Protein AF-A0AAF0XIH2-F1 (afdb_monomer_lite)

Organism: Daucus carota subsp. sativus (NCBI:txid79200)

InterPro domains:
  IPR003656 Zinc finger, BED-type [PF26664] (19-65)
  IPR003656 Zinc finger, BED-type [PS50808] (4-61)

Secondary structure (DSSP, 8-state):
---GGG-HHHHSEEEEEETTEEEEEETTT-PEEESHHHHHHHHHTTEETTEEPPTTS-HHHHHHHHHHHHHHHHTT--

Sequence (78 aa):
MSDKSKDVAWKYSAAVVEGNSIRLRCNFCGKVTTGGVFRMKEHLMGGRRNAKGCTKVSEEVRQEVIAFMESKKNQKIL

pLDDT: mean 84.39, std 14.69, range [36.75, 96.5]

Radius of gyration: 12.32 Å; chains: 1; bounding box: 29×24×33 Å

Foldseek 3Di:
DPDPPPQLLVVQWDFDDDDPFTWTAGPFPRDIDGPPSVQSLQQLLCHDPRHHHDPRRDPVSNVVSVVVVVVVVVVVVD

Structure (mmCIF, N/CA/C/O backbone):
data_AF-A0AAF0XIH2-F1
#
_entry.id   AF-A0AAF0XIH2-F1
#
loop_
_atom_site.group_PDB
_atom_site.id
_atom_site.type_symbol
_atom_site.label_atom_id
_atom_site.label_alt_id
_atom_site.label_comp_id
_atom_site.label_asym_id
_atom_site.label_entity_id
_atom_site.label_seq_id
_atom_site.pdbx_PDB_ins_code
_atom_site.Cartn_x
_atom_site.Cartn_y
_atom_site.Cartn_z
_atom_site.occupancy
_atom_site.B_iso_or_equiv
_atom_site.auth_seq_id
_atom_site.auth_comp_id
_atom_site.auth_asym_id
_atom_site.auth_atom_id
_atom_site.pdbx_PDB_model_num
ATOM 1 N N . MET A 1 1 ? 19.221 7.198 11.022 1.00 36.75 1 MET A N 1
ATOM 2 C CA . MET A 1 1 ? 18.983 6.240 9.919 1.00 36.75 1 MET A CA 1
ATOM 3 C C . MET A 1 1 ? 17.620 5.601 10.149 1.00 36.75 1 MET A C 1
ATOM 5 O O . MET A 1 1 ? 17.441 4.985 11.188 1.00 36.75 1 MET A O 1
ATOM 9 N N . SER A 1 2 ? 16.619 5.822 9.288 1.00 45.59 2 SER A N 1
ATOM 10 C CA . SER A 1 2 ? 15.315 5.165 9.471 1.00 45.59 2 SER A CA 1
ATOM 11 C C . SER A 1 2 ? 15.442 3.692 9.107 1.00 45.59 2 SER A C 1
ATOM 13 O O . SER A 1 2 ? 15.740 3.360 7.962 1.00 45.59 2 SER A O 1
ATOM 15 N N . ASP A 1 3 ? 15.240 2.845 10.107 1.00 50.50 3 ASP A N 1
ATOM 16 C CA . ASP A 1 3 ? 15.255 1.389 10.049 1.00 50.50 3 ASP A CA 1
ATOM 17 C C . ASP A 1 3 ? 14.371 0.879 8.889 1.00 50.50 3 ASP A C 1
ATOM 19 O O . ASP A 1 3 ? 13.150 0.768 9.015 1.00 50.50 3 ASP A O 1
ATOM 23 N N . LYS A 1 4 ? 14.979 0.615 7.720 1.00 51.06 4 LYS A N 1
ATOM 24 C CA . LYS A 1 4 ? 14.292 0.071 6.528 1.00 51.06 4 LYS A CA 1
ATOM 25 C C . LYS A 1 4 ? 13.594 -1.264 6.831 1.00 51.06 4 LYS A C 1
ATOM 27 O O . LYS A 1 4 ? 12.640 -1.607 6.143 1.00 51.06 4 LYS A O 1
ATOM 32 N N . SER A 1 5 ? 14.045 -1.964 7.876 1.00 53.41 5 SER A N 1
ATOM 33 C CA . SER A 1 5 ? 13.574 -3.282 8.314 1.00 53.41 5 SER A CA 1
ATOM 34 C C . SER A 1 5 ? 12.173 -3.279 8.950 1.00 53.41 5 SER A C 1
ATOM 36 O O . SER A 1 5 ? 11.563 -4.332 9.097 1.00 53.41 5 SER A O 1
ATOM 38 N N . LYS A 1 6 ? 11.620 -2.110 9.315 1.00 69.56 6 LYS A N 1
ATOM 39 C CA . LYS A 1 6 ? 10.351 -2.010 10.073 1.00 69.56 6 LYS A CA 1
ATOM 40 C C . LYS A 1 6 ? 9.199 -1.344 9.324 1.00 69.56 6 LYS A C 1
ATOM 42 O O . LYS A 1 6 ? 8.188 -1.017 9.939 1.00 69.56 6 LYS A O 1
ATOM 47 N N . ASP A 1 7 ? 9.337 -1.062 8.031 1.00 86.81 7 ASP A N 1
ATOM 48 C CA . ASP A 1 7 ? 8.279 -0.357 7.307 1.00 86.81 7 ASP A CA 1
ATOM 49 C C . ASP A 1 7 ? 7.182 -1.312 6.814 1.00 86.81 7 ASP A C 1
ATOM 51 O O . ASP A 1 7 ? 7.442 -2.210 6.012 1.00 86.81 7 ASP A O 1
ATOM 55 N N . VAL A 1 8 ? 5.944 -1.080 7.266 1.00 91.50 8 VAL A N 1
ATOM 56 C CA . VAL A 1 8 ? 4.766 -1.909 6.951 1.00 91.50 8 VAL A CA 1
ATOM 57 C C . VAL A 1 8 ? 4.528 -2.086 5.447 1.00 91.50 8 VAL A C 1
ATOM 59 O O . VAL A 1 8 ? 3.961 -3.090 5.024 1.00 91.50 8 VAL A O 1
ATOM 62 N N . ALA A 1 9 ? 4.985 -1.154 4.603 1.00 91.69 9 ALA A N 1
ATOM 63 C CA . ALA A 1 9 ? 4.813 -1.287 3.161 1.00 91.69 9 ALA A CA 1
ATOM 64 C C . ALA A 1 9 ? 5.524 -2.530 2.608 1.00 91.69 9 ALA A C 1
ATOM 66 O O . ALA A 1 9 ? 4.966 -3.201 1.743 1.00 91.69 9 ALA A O 1
ATOM 67 N N . TRP A 1 10 ? 6.715 -2.868 3.113 1.00 91.69 10 TRP A N 1
ATOM 68 C CA . TRP A 1 10 ? 7.493 -4.020 2.638 1.00 91.69 10 TRP A CA 1
ATOM 69 C C . TRP A 1 10 ? 6.869 -5.361 3.028 1.00 91.69 10 TRP A C 1
ATOM 71 O O . TRP A 1 10 ? 7.072 -6.349 2.334 1.00 91.69 10 TRP A O 1
ATOM 81 N N . LYS A 1 11 ? 6.048 -5.397 4.085 1.00 93.50 11 LYS A N 1
ATOM 82 C CA . LYS A 1 11 ? 5.264 -6.588 4.453 1.00 93.50 11 LYS A CA 1
ATOM 83 C C . LYS A 1 11 ? 4.221 -6.938 3.382 1.00 93.50 11 LYS A C 1
ATOM 85 O O . LYS A 1 11 ? 3.916 -8.104 3.161 1.00 93.50 11 LYS A O 1
ATOM 90 N N . TYR A 1 12 ? 3.700 -5.924 2.690 1.00 95.12 12 TYR A N 1
ATOM 91 C CA . TYR A 1 12 ? 2.567 -6.035 1.763 1.00 95.12 12 TYR A CA 1
ATOM 92 C C . TYR A 1 12 ? 2.913 -5.697 0.307 1.00 95.12 12 TYR A C 1
ATOM 94 O O . TYR A 1 12 ? 2.028 -5.577 -0.551 1.00 95.12 12 TYR A O 1
ATOM 102 N N . SER A 1 13 ? 4.202 -5.540 0.012 1.00 94.62 13 SER A N 1
ATOM 103 C CA . SER A 1 13 ? 4.686 -5.280 -1.334 1.00 94.62 13 SER A CA 1
ATOM 104 C C . SER A 1 13 ? 6.056 -5.892 -1.579 1.00 94.62 13 SER A C 1
ATOM 106 O O . SER A 1 13 ? 6.875 -6.006 -0.673 1.00 94.62 13 SER A O 1
ATOM 108 N N . ALA A 1 14 ? 6.309 -6.258 -2.828 1.00 92.31 14 ALA A N 1
ATOM 109 C CA . ALA A 1 14 ? 7.607 -6.728 -3.280 1.00 92.31 14 ALA A CA 1
ATOM 110 C C . ALA A 1 14 ? 8.378 -5.597 -3.969 1.00 92.31 14 ALA A C 1
ATOM 112 O O . ALA A 1 14 ? 7.798 -4.799 -4.715 1.00 92.31 14 ALA A O 1
ATOM 113 N N . ALA A 1 15 ? 9.695 -5.549 -3.757 1.00 89.69 15 ALA A N 1
ATOM 114 C CA . ALA A 1 15 ? 10.575 -4.707 -4.556 1.00 89.69 15 ALA A CA 1
ATOM 115 C C . ALA A 1 15 ? 10.526 -5.158 -6.020 1.00 89.69 15 ALA A C 1
ATOM 117 O O . ALA A 1 15 ? 10.685 -6.341 -6.316 1.00 89.69 15 ALA A O 1
ATOM 118 N N . VAL A 1 16 ? 10.351 -4.209 -6.932 1.00 89.12 16 VAL A N 1
ATOM 119 C CA . VAL A 1 16 ? 10.600 -4.422 -8.357 1.00 89.12 16 VAL A CA 1
ATOM 120 C C . VAL A 1 16 ? 11.866 -3.655 -8.691 1.00 89.12 16 VAL A C 1
ATOM 122 O O . VAL A 1 16 ? 11.888 -2.424 -8.626 1.00 89.12 16 VAL A O 1
ATOM 125 N N . VAL A 1 17 ? 12.934 -4.393 -8.984 1.00 75.69 17 VAL A N 1
ATOM 126 C CA . VAL A 1 17 ? 14.212 -3.812 -9.395 1.00 75.69 17 VAL A CA 1
ATOM 127 C C . VAL A 1 17 ? 14.090 -3.433 -10.865 1.00 75.69 17 VAL A C 1
ATOM 129 O O . VAL A 1 17 ? 14.095 -4.296 -11.737 1.00 75.69 17 VAL A O 1
ATOM 132 N N . GLU A 1 18 ? 13.946 -2.139 -11.137 1.00 67.69 18 GLU A N 1
ATOM 133 C CA . GLU A 1 18 ? 13.925 -1.603 -12.498 1.00 67.69 18 GLU A CA 1
ATOM 134 C C . GLU A 1 18 ? 14.825 -0.360 -12.548 1.00 67.69 18 GLU A C 1
ATOM 136 O O . GLU A 1 18 ? 14.410 0.769 -12.261 1.00 67.69 18 GLU A O 1
ATOM 141 N N . GLY A 1 19 ? 16.108 -0.594 -12.835 1.00 73.81 19 GLY A N 1
ATOM 142 C CA . GLY A 1 19 ? 17.144 0.438 -12.826 1.00 73.81 19 GLY A CA 1
ATOM 143 C C . GLY A 1 19 ? 17.388 1.029 -11.433 1.00 73.81 19 GLY A C 1
ATOM 144 O O . GLY A 1 19 ? 17.361 0.324 -10.429 1.00 73.81 19 GLY A O 1
ATOM 145 N N . ASN A 1 20 ? 17.625 2.343 -11.368 1.00 74.75 20 ASN A N 1
ATOM 146 C CA . ASN A 1 20 ? 18.025 3.032 -10.132 1.00 74.75 20 ASN A CA 1
ATOM 147 C C . ASN A 1 20 ? 16.842 3.523 -9.265 1.00 74.75 20 ASN A C 1
ATOM 149 O O . ASN A 1 20 ? 17.034 4.231 -8.279 1.00 74.75 20 ASN A O 1
ATOM 153 N N . SER A 1 21 ? 15.599 3.209 -9.650 1.00 73.94 21 SER A N 1
ATOM 154 C CA . SER A 1 21 ? 14.389 3.689 -8.969 1.00 73.94 21 SER A CA 1
ATOM 155 C C . SER A 1 21 ? 13.720 2.575 -8.168 1.00 73.94 21 SER A C 1
ATOM 157 O O . SER A 1 21 ? 13.376 1.535 -8.722 1.00 73.94 21 SER A O 1
ATOM 159 N N . ILE A 1 22 ? 13.442 2.814 -6.881 1.00 80.00 22 ILE A N 1
ATOM 160 C CA . ILE A 1 22 ? 12.685 1.862 -6.055 1.00 80.00 22 ILE A CA 1
ATOM 161 C C . ILE A 1 22 ? 11.220 1.863 -6.501 1.00 80.00 22 ILE A C 1
ATOM 163 O O . ILE A 1 22 ? 10.467 2.810 -6.241 1.00 80.00 22 ILE A O 1
ATOM 167 N N . ARG A 1 23 ? 10.814 0.771 -7.148 1.00 88.75 23 ARG A N 1
ATOM 168 C CA . ARG A 1 23 ? 9.421 0.464 -7.467 1.00 88.75 23 ARG A CA 1
ATOM 169 C C . ARG A 1 23 ? 8.930 -0.643 -6.548 1.00 88.75 23 ARG A C 1
ATOM 171 O O . ARG A 1 23 ? 9.683 -1.531 -6.156 1.00 88.75 23 ARG A O 1
ATOM 178 N N . LEU A 1 24 ? 7.655 -0.570 -6.195 1.00 92.12 24 LEU A N 1
ATOM 179 C CA . LEU A 1 24 ? 7.008 -1.535 -5.315 1.00 92.12 24 LEU A CA 1
ATOM 180 C C . LEU A 1 24 ? 5.800 -2.119 -6.021 1.00 92.12 24 LEU A C 1
ATOM 182 O O . LEU A 1 24 ? 4.987 -1.368 -6.565 1.00 92.12 24 LEU A O 1
ATOM 186 N N . ARG A 1 25 ? 5.667 -3.440 -5.980 1.00 94.69 25 ARG A N 1
ATOM 187 C CA . ARG A 1 25 ? 4.500 -4.174 -6.460 1.00 94.69 25 ARG A CA 1
ATOM 188 C C . ARG A 1 25 ? 3.615 -4.545 -5.284 1.00 94.69 25 ARG A C 1
ATOM 190 O O . ARG A 1 25 ? 4.075 -5.201 -4.361 1.00 94.69 25 ARG A O 1
ATOM 197 N N . CYS A 1 26 ? 2.350 -4.150 -5.323 1.00 96.00 26 CYS A N 1
ATOM 198 C CA . CYS A 1 26 ? 1.364 -4.561 -4.330 1.00 96.00 26 CYS A CA 1
ATOM 199 C C . CYS A 1 26 ? 1.102 -6.069 -4.440 1.00 96.00 26 CYS A C 1
ATOM 201 O O . CYS A 1 26 ? 0.753 -6.547 -5.523 1.00 96.00 26 CYS A O 1
ATOM 203 N N . ASN A 1 27 ? 1.190 -6.799 -3.327 1.00 96.50 27 ASN A N 1
ATOM 204 C CA . ASN A 1 27 ? 0.983 -8.253 -3.320 1.00 96.50 27 ASN A CA 1
ATOM 205 C C . ASN A 1 27 ? -0.491 -8.652 -3.537 1.00 96.50 27 ASN A C 1
ATOM 207 O O . ASN A 1 27 ? -0.764 -9.767 -3.961 1.00 96.50 27 ASN A O 1
ATOM 211 N N . PHE A 1 28 ? -1.440 -7.735 -3.310 1.00 96.12 28 PHE A N 1
ATOM 212 C CA . PHE A 1 28 ? -2.880 -8.006 -3.430 1.00 96.12 28 PHE A CA 1
ATOM 213 C C . PHE A 1 28 ? -3.427 -7.788 -4.845 1.00 96.12 28 PHE A C 1
ATOM 215 O O . PHE A 1 28 ? -4.188 -8.600 -5.366 1.00 96.12 28 PHE A O 1
ATOM 222 N N . CYS A 1 29 ? -3.077 -6.665 -5.479 1.00 96.06 29 CYS A N 1
ATOM 223 C CA . CYS A 1 29 ? -3.596 -6.317 -6.808 1.00 96.06 29 CYS A CA 1
ATOM 224 C C . CYS A 1 29 ? -2.551 -6.352 -7.921 1.00 96.06 29 CYS A C 1
ATOM 226 O O . CYS A 1 29 ? -2.897 -6.128 -9.077 1.00 96.06 29 CYS A O 1
AT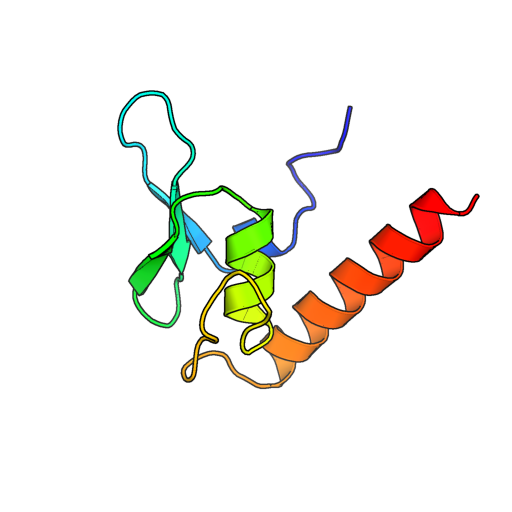OM 228 N N . GLY A 1 30 ? -1.282 -6.604 -7.594 1.00 94.56 30 GLY A N 1
ATOM 229 C CA . GLY A 1 30 ? -0.191 -6.642 -8.561 1.00 94.56 30 GLY A CA 1
ATOM 230 C C . GLY A 1 30 ? 0.219 -5.276 -9.114 1.00 94.56 30 GLY A C 1
ATOM 231 O O . GLY A 1 30 ? 1.157 -5.221 -9.906 1.00 94.56 30 GLY A O 1
ATOM 232 N N . LYS A 1 31 ? -0.437 -4.181 -8.705 1.00 93.25 31 LYS A N 1
ATOM 233 C CA . LYS A 1 31 ? -0.118 -2.824 -9.159 1.00 93.25 31 LYS A CA 1
ATOM 234 C C . LYS A 1 31 ? 1.297 -2.435 -8.746 1.00 93.25 31 LYS A C 1
ATOM 236 O O . LYS A 1 31 ? 1.655 -2.551 -7.575 1.00 93.25 31 LYS A O 1
ATOM 241 N N . VAL A 1 32 ? 2.061 -1.906 -9.696 1.00 92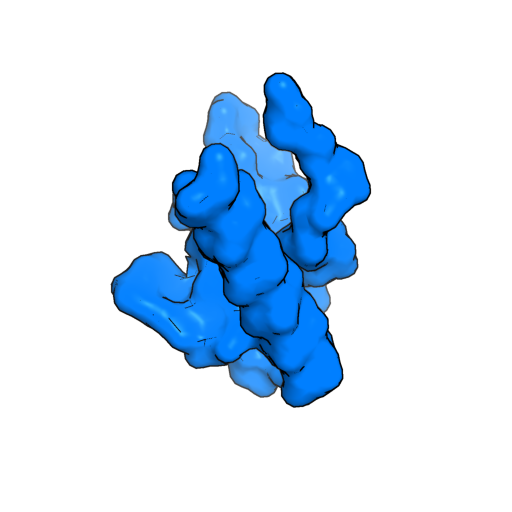.62 32 VAL A N 1
ATOM 242 C CA . VAL A 1 32 ? 3.377 -1.317 -9.443 1.00 92.62 32 VAL A CA 1
ATOM 243 C C . VAL A 1 32 ? 3.221 0.186 -9.234 1.00 92.62 32 VAL A C 1
ATOM 245 O O . VAL A 1 32 ? 2.615 0.876 -10.054 1.00 92.62 32 VAL A O 1
ATOM 248 N N . THR A 1 33 ? 3.741 0.706 -8.125 1.00 89.06 33 THR A N 1
ATOM 249 C CA . THR A 1 33 ? 3.747 2.146 -7.841 1.00 89.06 33 THR A CA 1
ATOM 250 C C . THR A 1 33 ? 5.127 2.738 -8.099 1.00 89.06 33 THR A C 1
ATOM 252 O O . THR A 1 33 ? 6.122 2.277 -7.536 1.00 89.06 33 THR A O 1
ATOM 255 N N . THR A 1 34 ? 5.177 3.804 -8.897 1.00 83.06 34 THR A N 1
ATOM 256 C CA . THR A 1 34 ? 6.346 4.676 -9.061 1.00 83.06 34 THR A CA 1
ATOM 257 C C . THR A 1 34 ? 6.269 5.797 -8.018 1.00 83.06 34 THR A C 1
ATOM 259 O O . THR A 1 34 ? 5.233 6.448 -7.875 1.00 83.06 34 THR A O 1
ATOM 262 N N . GLY A 1 35 ? 7.329 5.998 -7.228 1.00 77.69 35 GLY A N 1
ATOM 263 C CA . GLY A 1 35 ? 7.349 6.959 -6.106 1.00 77.69 35 GLY A CA 1
ATOM 264 C C . GLY A 1 35 ? 7.593 6.345 -4.721 1.00 77.69 35 GLY A C 1
ATOM 265 O O . GLY A 1 35 ? 7.330 6.989 -3.706 1.00 77.69 35 GLY A O 1
ATOM 266 N N . GLY A 1 36 ? 8.101 5.110 -4.678 1.00 85.81 36 GLY A N 1
ATOM 267 C CA . GLY A 1 36 ? 8.616 4.479 -3.467 1.00 85.81 36 GLY A CA 1
ATOM 268 C C . GLY A 1 36 ? 7.564 4.116 -2.415 1.00 85.81 36 GLY A C 1
ATOM 269 O O . GLY A 1 36 ? 6.361 4.039 -2.669 1.00 85.81 36 GLY A O 1
ATOM 270 N N . VAL A 1 37 ? 8.059 3.882 -1.200 1.00 89.94 37 VAL A N 1
ATOM 271 C CA . VAL A 1 37 ? 7.320 3.332 -0.050 1.00 89.94 37 VAL A CA 1
ATOM 272 C C . VAL A 1 37 ? 6.097 4.165 0.346 1.00 89.94 37 VAL A C 1
ATOM 274 O O . VAL A 1 37 ? 5.069 3.606 0.718 1.00 89.94 37 VAL A O 1
ATOM 277 N N . PHE A 1 38 ? 6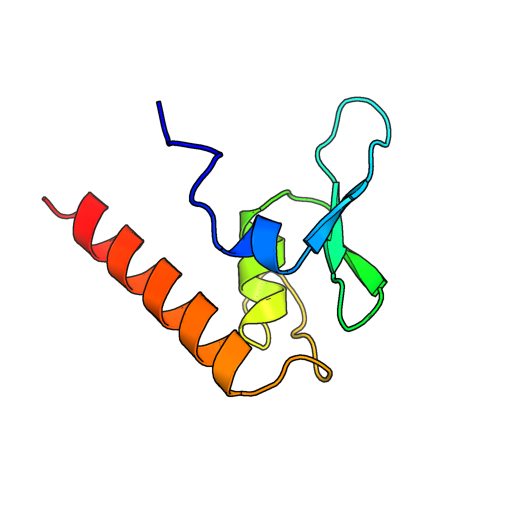.167 5.495 0.243 1.00 90.44 38 PHE A N 1
ATOM 278 C CA . PHE A 1 38 ? 5.077 6.368 0.689 1.00 90.44 38 PHE A CA 1
ATOM 279 C C . PHE A 1 38 ? 3.793 6.170 -0.128 1.00 90.44 38 PHE A C 1
ATOM 281 O O . PHE A 1 38 ? 2.730 5.930 0.443 1.00 90.44 38 PHE A O 1
ATOM 288 N N . ARG A 1 39 ? 3.897 6.183 -1.464 1.00 92.25 39 ARG A N 1
ATOM 289 C CA . ARG A 1 39 ? 2.741 5.951 -2.344 1.00 92.25 39 ARG A CA 1
ATOM 290 C C . ARG A 1 39 ? 2.189 4.534 -2.214 1.00 92.25 39 ARG A C 1
ATOM 292 O O . ARG A 1 39 ? 0.986 4.342 -2.368 1.00 92.25 39 ARG A O 1
ATOM 299 N N . MET A 1 40 ? 3.040 3.554 -1.897 1.00 94.31 40 MET A N 1
ATOM 300 C CA . MET A 1 40 ? 2.579 2.193 -1.616 1.00 94.31 40 MET A CA 1
ATOM 301 C C . MET A 1 40 ? 1.721 2.140 -0.345 1.00 94.31 40 MET A C 1
ATOM 303 O O . MET A 1 40 ? 0.659 1.526 -0.366 1.00 94.31 40 MET A O 1
ATOM 307 N N . LYS A 1 41 ? 2.091 2.847 0.733 1.00 93.62 41 LYS A N 1
ATOM 308 C CA . LYS A 1 41 ? 1.228 2.946 1.928 1.00 93.62 41 LYS A CA 1
ATOM 309 C C . LYS A 1 41 ? -0.112 3.602 1.617 1.00 93.62 41 LYS A C 1
ATOM 311 O O . LYS A 1 41 ? -1.148 3.074 2.008 1.00 93.62 41 LYS A O 1
ATOM 316 N N . GLU A 1 42 ? -0.098 4.708 0.870 1.00 94.50 42 GLU A N 1
ATOM 317 C CA . GLU A 1 42 ? -1.331 5.380 0.442 1.00 94.50 42 GLU A CA 1
ATOM 318 C C . GLU A 1 42 ? -2.218 4.461 -0.408 1.00 94.50 42 GLU A C 1
ATOM 320 O O . GLU A 1 42 ? -3.436 4.467 -0.261 1.00 94.50 42 GLU A O 1
ATOM 325 N N . HIS A 1 43 ? -1.625 3.625 -1.259 1.00 95.50 43 HIS A N 1
ATOM 326 C CA . HIS A 1 43 ? -2.355 2.610 -2.010 1.00 95.50 43 HIS A CA 1
ATOM 327 C C . HIS A 1 43 ? -2.975 1.538 -1.094 1.00 95.50 43 HIS A C 1
ATOM 329 O O . HIS A 1 43 ? -4.166 1.243 -1.225 1.00 95.50 43 HIS A O 1
ATOM 335 N N . LEU A 1 44 ? -2.197 0.980 -0.159 1.00 95.38 44 LEU A N 1
ATOM 336 C CA . LEU A 1 44 ? -2.638 -0.083 0.753 1.00 95.38 44 LEU A CA 1
ATOM 337 C C . LEU A 1 44 ? -3.764 0.374 1.690 1.00 95.38 44 LEU A C 1
ATOM 339 O O . LEU A 1 44 ? -4.712 -0.370 1.908 1.00 95.38 44 LEU A O 1
ATOM 343 N N . MET A 1 45 ? -3.727 1.619 2.168 1.00 94.12 45 MET A N 1
ATOM 344 C CA . MET A 1 45 ? -4.751 2.145 3.078 1.00 94.12 45 MET A CA 1
ATOM 345 C C . MET A 1 45 ? -6.100 2.474 2.410 1.00 94.12 45 MET A C 1
ATOM 347 O O . MET A 1 45 ? -6.995 3.001 3.059 1.00 94.12 45 MET A O 1
ATOM 351 N N . GLY A 1 46 ? -6.283 2.182 1.119 1.00 91.31 46 GLY A N 1
ATOM 352 C CA . GLY A 1 46 ? -7.516 2.513 0.387 1.00 91.31 46 GLY A CA 1
ATOM 353 C C . GLY A 1 46 ? -7.458 3.809 -0.419 1.00 91.31 46 GLY A C 1
ATOM 354 O O . GLY A 1 46 ? -8.455 4.197 -1.0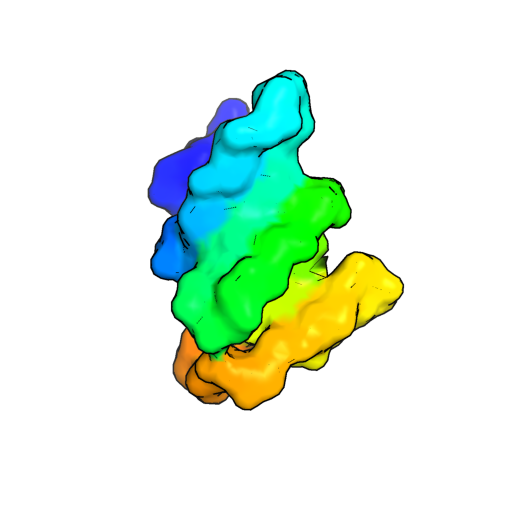19 1.00 91.31 46 GLY A O 1
ATOM 355 N N . GLY A 1 47 ? -6.277 4.403 -0.565 1.00 88.88 47 GLY A N 1
ATOM 356 C CA . GLY A 1 47 ? -6.042 5.522 -1.468 1.00 88.88 47 GLY A CA 1
ATOM 357 C C . GLY A 1 47 ? -6.059 6.874 -0.772 1.00 88.88 47 GLY A C 1
ATOM 358 O O . GLY A 1 47 ? -6.768 7.098 0.205 1.00 88.88 47 GLY A O 1
ATOM 359 N N . ARG A 1 48 ? -5.250 7.791 -1.301 1.00 83.50 48 ARG A N 1
ATOM 360 C CA . ARG A 1 48 ? -5.157 9.201 -0.897 1.00 83.50 48 ARG A CA 1
ATOM 361 C C . ARG A 1 48 ? -4.777 10.048 -2.114 1.00 83.50 48 ARG A C 1
ATOM 363 O O . ARG A 1 48 ? -4.746 9.558 -3.242 1.00 83.50 48 ARG A O 1
ATOM 370 N N . ARG A 1 49 ? -4.442 11.319 -1.877 1.00 83.38 49 ARG A N 1
ATOM 371 C CA . ARG A 1 49 ? -4.082 12.329 -2.883 1.00 83.38 49 ARG A CA 1
ATOM 372 C C . ARG A 1 49 ? -3.102 11.834 -3.957 1.00 83.38 49 ARG A C 1
ATOM 374 O O . ARG A 1 49 ? -3.251 12.238 -5.104 1.00 83.38 49 ARG A O 1
ATOM 381 N N . ASN A 1 50 ? -2.133 10.971 -3.622 1.00 79.50 50 ASN A N 1
ATOM 382 C CA . ASN A 1 50 ? -1.089 10.554 -4.573 1.00 79.50 50 ASN A CA 1
ATOM 383 C C . ASN A 1 50 ? -1.217 9.115 -5.099 1.00 79.50 50 ASN A C 1
ATOM 385 O O . ASN A 1 50 ? -0.413 8.711 -5.943 1.00 79.50 50 ASN A O 1
ATOM 389 N N . ALA A 1 51 ? -2.182 8.322 -4.622 1.00 85.56 51 ALA A N 1
ATOM 390 C CA . ALA A 1 51 ? -2.344 6.938 -5.060 1.00 85.56 51 ALA A CA 1
ATOM 391 C C . ALA A 1 51 ? -3.803 6.477 -4.972 1.00 85.56 51 ALA A C 1
ATOM 393 O O . ALA A 1 51 ? -4.439 6.598 -3.928 1.00 85.56 51 ALA A O 1
ATOM 394 N N . LYS A 1 52 ? -4.313 5.867 -6.053 1.00 90.19 52 LYS A N 1
ATOM 395 C CA . LYS A 1 52 ? -5.589 5.131 -6.018 1.00 90.19 52 LYS A CA 1
ATOM 396 C C . LYS A 1 52 ? -5.478 3.956 -5.049 1.00 90.19 52 LYS A C 1
ATOM 398 O O . LYS A 1 52 ? -4.473 3.248 -5.101 1.00 90.19 52 LYS A O 1
ATOM 403 N N . GLY A 1 53 ? -6.510 3.728 -4.246 1.00 93.81 53 GLY A N 1
ATOM 404 C CA . GLY A 1 53 ? -6.565 2.639 -3.277 1.00 93.81 53 GLY A CA 1
ATOM 405 C C . GLY A 1 53 ? -6.574 1.248 -3.888 1.00 93.81 53 GLY A C 1
ATOM 406 O O . GLY A 1 53 ? -7.048 1.050 -5.007 1.00 93.81 53 GLY A O 1
ATOM 407 N N . CYS A 1 54 ? -6.051 0.277 -3.144 1.00 96.31 54 CYS A N 1
ATOM 408 C CA . CYS A 1 54 ? -6.243 -1.132 -3.445 1.00 96.31 54 CYS A CA 1
ATOM 409 C C . CYS A 1 54 ? -7.614 -1.590 -2.940 1.00 96.31 54 CYS A C 1
ATOM 411 O O . CYS A 1 54 ? -7.894 -1.505 -1.746 1.00 96.31 54 CYS A O 1
ATOM 413 N N . THR A 1 55 ? -8.447 -2.120 -3.834 1.00 94.25 55 THR A N 1
ATOM 414 C CA . THR A 1 55 ? -9.745 -2.719 -3.479 1.00 94.25 55 THR A CA 1
ATOM 415 C C . THR A 1 55 ? -9.626 -4.169 -3.008 1.00 94.25 55 THR A C 1
ATOM 417 O O . THR A 1 55 ? -10.578 -4.707 -2.464 1.00 94.25 55 THR A O 1
ATOM 420 N N . LYS A 1 56 ? -8.458 -4.799 -3.203 1.00 96.31 56 LYS A N 1
ATOM 421 C CA . LYS A 1 56 ? -8.177 -6.196 -2.822 1.00 96.31 56 LYS A CA 1
ATOM 422 C C . LYS A 1 56 ? -7.481 -6.340 -1.463 1.00 96.31 56 LYS A C 1
ATOM 424 O O . LYS A 1 56 ? -7.140 -7.448 -1.073 1.00 96.31 56 LYS A O 1
ATOM 429 N N . VAL A 1 57 ? -7.200 -5.228 -0.786 1.00 96.19 57 VAL A N 1
ATOM 430 C CA . VAL A 1 57 ? -6.626 -5.234 0.565 1.00 96.19 57 VAL A CA 1
ATOM 431 C C . VAL A 1 57 ? -7.758 -5.423 1.570 1.00 96.19 57 VAL A C 1
ATOM 433 O O . VAL A 1 57 ? -8.719 -4.652 1.550 1.00 96.19 57 VAL A O 1
ATOM 436 N N . SER A 1 58 ? -7.627 -6.429 2.437 1.00 95.50 58 SER A N 1
ATOM 437 C CA . SER A 1 58 ? -8.543 -6.674 3.554 1.00 95.50 58 SER A CA 1
ATOM 438 C C . SER A 1 58 ? -8.533 -5.516 4.548 1.00 95.50 58 SER A C 1
ATOM 440 O O . SER A 1 58 ? -7.524 -4.823 4.702 1.00 95.50 58 SER A O 1
ATOM 442 N N . GLU A 1 59 ? -9.638 -5.335 5.268 1.00 94.56 59 GLU A N 1
ATOM 443 C CA . GLU A 1 59 ? -9.775 -4.221 6.208 1.00 94.56 59 GLU A CA 1
ATOM 444 C C . GLU A 1 59 ? -8.727 -4.265 7.328 1.00 94.56 59 GLU A C 1
ATOM 446 O O . GLU A 1 59 ? -8.122 -3.244 7.638 1.00 94.56 59 GLU A O 1
ATOM 451 N N . GLU A 1 60 ? -8.405 -5.451 7.846 1.00 94.88 60 GLU A N 1
ATOM 452 C CA . GLU A 1 60 ? -7.363 -5.641 8.866 1.00 94.88 60 GLU A CA 1
ATOM 453 C C . GLU A 1 60 ? -5.999 -5.092 8.418 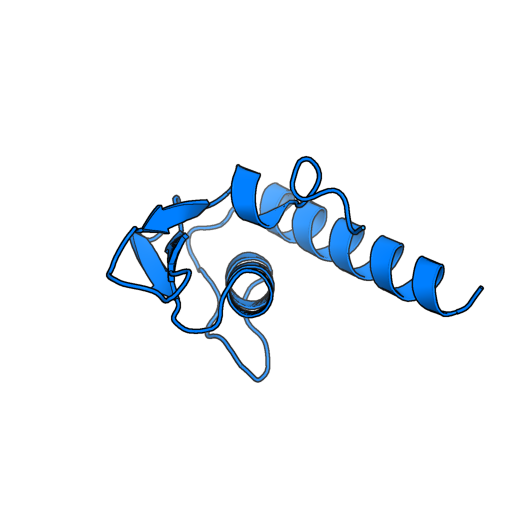1.00 94.88 60 GLU A C 1
ATOM 455 O O . GLU A 1 60 ? -5.335 -4.354 9.144 1.00 94.88 60 GLU A O 1
ATOM 460 N N . VAL A 1 61 ? -5.606 -5.381 7.173 1.00 94.81 61 VAL A N 1
ATOM 461 C CA . VAL A 1 61 ? -4.348 -4.895 6.589 1.00 94.81 61 VAL A CA 1
ATOM 462 C C . VAL A 1 61 ? -4.399 -3.384 6.369 1.00 94.81 61 VAL A C 1
ATOM 464 O O . VAL A 1 61 ? -3.413 -2.687 6.620 1.00 94.81 61 VAL A O 1
ATOM 467 N N . ARG A 1 62 ? -5.544 -2.849 5.922 1.00 95.12 62 ARG A N 1
ATOM 468 C CA . ARG A 1 62 ? -5.745 -1.400 5.784 1.00 95.12 62 ARG A CA 1
ATOM 469 C C . ARG A 1 62 ? -5.548 -0.698 7.131 1.00 95.12 62 ARG A C 1
ATOM 471 O O . ARG A 1 62 ? -4.803 0.283 7.182 1.00 95.12 62 ARG A O 1
ATOM 478 N N . GLN A 1 63 ? -6.161 -1.210 8.195 1.00 94.69 63 GLN A N 1
ATOM 479 C CA . GLN A 1 63 ? -6.061 -0.647 9.543 1.00 94.69 63 GLN A CA 1
ATOM 480 C C . GLN A 1 63 ? -4.637 -0.742 10.105 1.00 94.69 63 GLN A C 1
ATOM 482 O O . GLN A 1 63 ? -4.135 0.245 10.642 1.00 94.69 63 GLN A O 1
ATOM 487 N N . GLU A 1 64 ? -3.928 -1.857 9.893 1.00 94.62 64 GLU A N 1
ATOM 488 C CA . GLU A 1 64 ? -2.513 -1.987 10.283 1.00 94.62 64 GLU A CA 1
ATOM 489 C C . GLU A 1 64 ? -1.643 -0.894 9.633 1.00 94.62 64 GLU A C 1
ATOM 491 O O . GLU A 1 64 ? -0.821 -0.253 10.295 1.00 94.62 64 GLU A O 1
ATOM 496 N N . VAL A 1 65 ? -1.840 -0.638 8.335 1.00 93.81 65 VAL A N 1
ATOM 497 C CA . VAL A 1 65 ? -1.080 0.388 7.602 1.00 93.81 65 VAL A CA 1
ATOM 498 C C . VAL A 1 65 ? -1.438 1.801 8.076 1.00 93.81 65 VAL A C 1
ATOM 500 O O . VAL A 1 65 ? -0.537 2.637 8.203 1.00 93.81 65 VAL A O 1
ATOM 503 N N . ILE A 1 66 ? -2.718 2.077 8.355 1.00 92.44 66 ILE A N 1
ATOM 504 C CA . ILE A 1 66 ? -3.178 3.359 8.916 1.00 92.44 66 ILE A CA 1
ATOM 505 C C . ILE A 1 66 ? -2.508 3.610 10.270 1.00 92.44 66 ILE A C 1
ATOM 507 O O . ILE A 1 66 ? -1.814 4.622 10.414 1.00 92.44 66 ILE A O 1
ATOM 511 N N . ALA A 1 67 ? -2.620 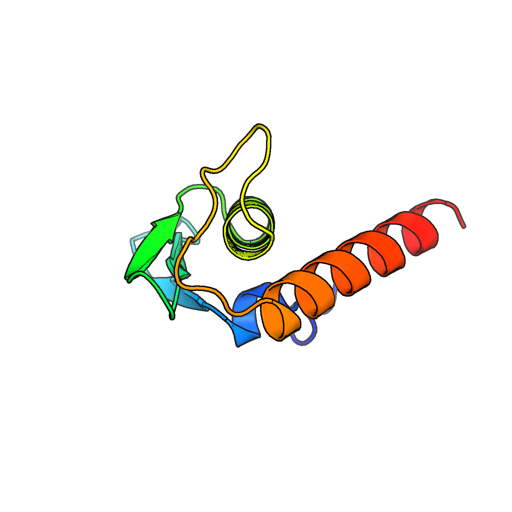2.660 11.201 1.00 92.06 67 ALA A N 1
ATOM 512 C CA . ALA A 1 67 ? -2.055 2.767 12.542 1.00 92.06 67 ALA A CA 1
ATOM 513 C C . ALA A 1 67 ? -0.539 3.006 12.497 1.00 92.06 67 ALA A C 1
ATOM 515 O O . ALA A 1 67 ? -0.024 3.917 13.150 1.00 92.06 67 ALA A O 1
ATOM 516 N N . PHE A 1 68 ? 0.184 2.271 11.642 1.00 91.25 68 PHE A N 1
ATOM 517 C CA . PHE A 1 68 ? 1.619 2.484 11.448 1.00 91.25 68 PHE A CA 1
ATOM 518 C C . PHE A 1 68 ? 1.943 3.916 10.996 1.00 91.25 68 PHE A C 1
ATOM 520 O O . PHE A 1 68 ? 2.898 4.532 11.481 1.00 91.25 68 PHE A O 1
ATOM 527 N N . MET A 1 69 ? 1.173 4.465 10.049 1.00 87.69 69 MET A N 1
ATOM 528 C CA . MET A 1 69 ? 1.388 5.832 9.569 1.00 87.69 69 MET A CA 1
ATOM 529 C C . MET A 1 69 ? 1.104 6.883 10.643 1.00 87.69 69 MET A C 1
ATOM 531 O O . MET A 1 69 ? 1.816 7.886 10.696 1.00 87.69 69 MET A O 1
ATOM 535 N N . GLU A 1 70 ? 0.100 6.672 11.489 1.00 88.06 70 GLU A N 1
ATOM 536 C CA . GLU A 1 70 ? -0.242 7.574 12.592 1.00 88.06 70 GLU A CA 1
ATOM 537 C C . GLU A 1 70 ? 0.816 7.547 13.693 1.00 88.06 70 GLU A C 1
ATOM 539 O O . GLU A 1 70 ? 1.330 8.603 14.070 1.00 88.06 70 GLU A O 1
ATOM 544 N N . SER A 1 71 ? 1.268 6.360 14.109 1.00 84.50 71 SER A N 1
ATOM 545 C CA . SER A 1 71 ? 2.356 6.238 15.087 1.00 84.50 71 SER A CA 1
ATOM 546 C C . SER A 1 71 ? 3.635 6.939 14.616 1.00 84.50 71 SER A C 1
ATOM 548 O O . SER A 1 71 ? 4.338 7.556 15.413 1.00 84.50 71 SER A O 1
ATOM 550 N N . LYS A 1 72 ? 3.942 6.912 13.310 1.00 77.31 72 LYS A N 1
ATOM 551 C CA . LYS A 1 72 ? 5.107 7.622 12.749 1.00 77.31 72 LYS A CA 1
ATOM 552 C C . LYS A 1 72 ? 4.927 9.139 12.648 1.00 77.31 72 LYS A C 1
ATOM 554 O O . LYS A 1 72 ? 5.936 9.841 12.645 1.00 77.31 72 LYS A O 1
ATOM 559 N N . LYS A 1 73 ? 3.697 9.657 12.561 1.00 72.06 73 LYS A N 1
ATOM 560 C CA . LYS A 1 73 ? 3.435 11.108 12.615 1.00 72.06 73 LYS A CA 1
ATOM 561 C C . LYS A 1 73 ? 3.657 11.650 14.022 1.00 72.06 73 LYS A C 1
ATOM 563 O O . LYS A 1 73 ? 4.325 12.668 14.164 1.00 72.06 73 LYS A O 1
ATOM 568 N N . ASN A 1 74 ? 3.192 10.932 15.042 1.00 61.59 74 ASN A N 1
ATOM 569 C CA . ASN A 1 74 ? 3.358 11.347 16.437 1.00 61.59 74 ASN A CA 1
ATOM 570 C C . ASN A 1 74 ? 4.826 11.321 16.897 1.00 61.59 74 ASN A C 1
ATOM 572 O O . ASN A 1 74 ? 5.210 12.098 17.758 1.00 61.59 74 ASN A O 1
ATOM 576 N N . GLN A 1 75 ? 5.668 10.492 16.278 1.00 59.81 75 GLN A N 1
ATOM 577 C CA . GLN A 1 75 ? 7.117 10.439 16.534 1.00 59.81 75 GLN A CA 1
ATOM 578 C C . GLN A 1 75 ? 7.925 11.553 15.845 1.00 59.81 75 GLN A C 1
ATOM 580 O O . GLN A 1 75 ? 9.135 11.607 16.013 1.00 59.81 75 GLN A O 1
ATOM 585 N N . LYS A 1 76 ? 7.294 12.395 15.017 1.00 55.28 76 LYS A N 1
ATOM 586 C CA . LYS A 1 76 ? 7.931 13.588 14.429 1.00 55.28 76 LYS A CA 1
ATOM 587 C C . LYS A 1 76 ? 7.593 14.881 15.180 1.00 55.28 76 LYS A C 1
ATOM 589 O O . LYS A 1 76 ? 8.092 15.930 14.794 1.00 55.28 76 LYS A O 1
ATOM 594 N N . ILE A 1 77 ? 6.683 14.809 16.154 1.00 54.44 77 ILE A N 1
ATOM 595 C CA . ILE A 1 77 ? 6.177 15.960 16.920 1.00 54.44 77 ILE A CA 1
ATOM 596 C C . ILE A 1 77 ? 6.825 16.027 18.322 1.00 54.44 77 ILE A C 1
ATOM 598 O O . ILE A 1 77 ? 6.729 17.059 18.978 1.00 54.44 77 ILE A O 1
ATOM 602 N N . LEU A 1 78 ? 7.537 14.973 18.745 1.00 43.41 78 LEU A N 1
ATOM 603 C CA . LEU A 1 78 ? 8.579 15.043 19.779 1.00 43.41 78 LEU A CA 1
ATOM 604 C C . LEU A 1 78 ? 9.949 15.217 19.119 1.00 43.41 78 LEU A C 1
ATOM 606 O O . LEU A 1 78 ? 10.794 15.900 19.731 1.00 43.41 78 LEU A O 1
#